Protein AF-A0A8X6FPY0-F1 (afdb_monomer_lite)

Sequence (135 aa):
MRETANDTFTEIFQAASKFSANLFDTELQAPRVTSRQKSSANPQTTSNEEYFRVTKFILCIDTLIQNLTDRFIKNEDILSSFQLLLPGYACEKKINELEKLGPYFQDEMPLSAVQAEYKLWCAKISSIDPSRPKF

Organism: Trichonephila clavata (NCBI:txid2740835)

Secondary structure (DSSP, 8-state):
--TTHHHHHHHHHHHHHHHHHHHHS----PPPP-S--SSS-----SSHHHHHIIIIIHHHHHHHHHHHIIIIITTHHHHHHHHTTSTTT--GGGGGGGGGGHHHHTTT--HHHHHHHHHHHHHHHHHH-TTS---

Foldseek 3Di:
DLVCLVVVLVVVQVVVQVVCCVPPVDGQADPDDDPDDDPFDDDDDDDSSRRCSVGPVVVVVVVVVVVCCVVPVVCVLLVVLVCCLDLLNPALVCLVSCVSVQVVCVVPDGSVVVSVVSVVVSVVSCVVDVPRDRD

pL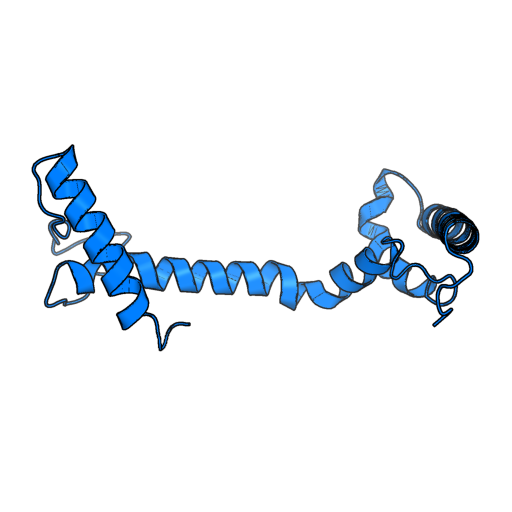DDT: mean 85.44, std 10.45, range [48.69, 94.94]

Structure (mmCIF, N/CA/C/O backbone):
data_AF-A0A8X6FPY0-F1
#
_entry.id   AF-A0A8X6FPY0-F1
#
loop_
_atom_site.group_PDB
_atom_site.id
_atom_site.type_symbol
_atom_site.label_atom_id
_atom_site.label_alt_id
_atom_site.label_comp_id
_atom_site.label_asym_id
_atom_site.label_entity_id
_atom_site.label_seq_id
_atom_site.pdbx_PDB_ins_code
_atom_site.Cartn_x
_atom_site.Cartn_y
_atom_site.Cartn_z
_atom_site.occupancy
_atom_site.B_iso_or_equiv
_atom_site.auth_seq_id
_atom_site.auth_comp_id
_atom_site.auth_asym_id
_atom_site.auth_atom_id
_atom_site.pdbx_PDB_model_num
ATOM 1 N N . MET A 1 1 ? -8.075 9.692 9.237 1.00 56.41 1 MET A N 1
ATOM 2 C CA . MET A 1 1 ? -8.358 8.311 9.705 1.00 56.41 1 MET A CA 1
ATOM 3 C C . MET A 1 1 ? -8.386 8.201 11.221 1.00 56.41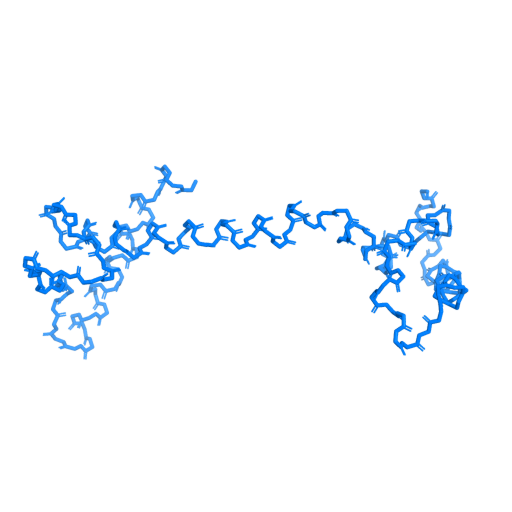 1 MET A C 1
ATOM 5 O O . MET A 1 1 ? -9.386 7.731 11.733 1.00 56.41 1 MET A O 1
ATOM 9 N N . ARG A 1 2 ? -7.353 8.645 11.955 1.00 59.62 2 ARG A N 1
ATOM 10 C CA . ARG A 1 2 ? -7.384 8.632 13.432 1.00 59.62 2 ARG A CA 1
ATOM 11 C C . ARG A 1 2 ? -8.500 9.509 14.022 1.00 59.62 2 ARG A C 1
ATOM 13 O O . ARG A 1 2 ? -9.123 9.127 14.999 1.00 59.62 2 ARG A O 1
ATOM 20 N N . GLU A 1 3 ? -8.777 10.648 13.392 1.00 62.06 3 GLU A N 1
ATOM 21 C CA . GLU A 1 3 ? -9.783 11.623 13.849 1.00 62.06 3 GLU A CA 1
ATOM 22 C C . GLU A 1 3 ? -11.235 11.159 13.639 1.00 62.06 3 GLU A C 1
ATOM 24 O O . GLU A 1 3 ? -12.109 11.514 14.418 1.00 62.06 3 GLU A O 1
ATOM 29 N N . THR A 1 4 ? -11.485 10.304 12.643 1.00 65.31 4 THR A N 1
ATOM 30 C CA . THR A 1 4 ? -12.797 9.691 12.351 1.00 65.31 4 THR A CA 1
ATOM 31 C C . THR A 1 4 ? -12.918 8.262 12.898 1.0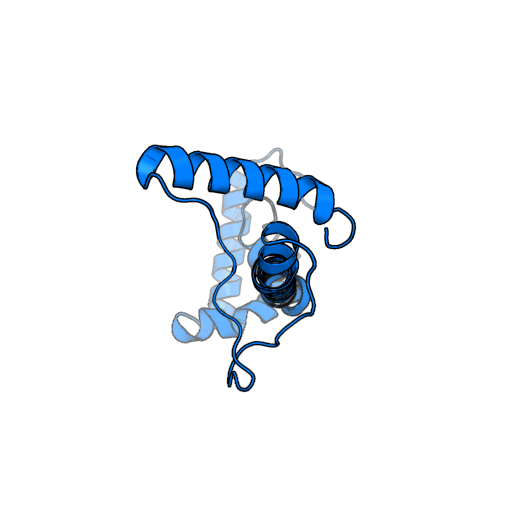0 65.31 4 THR A C 1
ATOM 33 O O . THR A 1 4 ? -13.849 7.526 12.567 1.00 65.31 4 THR A O 1
ATOM 36 N N . ALA A 1 5 ? -11.961 7.842 13.732 1.00 69.12 5 ALA A N 1
ATOM 37 C CA . ALA A 1 5 ? -11.889 6.489 14.276 1.00 69.12 5 ALA A CA 1
ATOM 38 C C . ALA A 1 5 ? -13.053 6.157 15.218 1.00 69.12 5 ALA A C 1
ATOM 40 O O . ALA A 1 5 ? -13.322 4.985 15.441 1.00 69.12 5 ALA A O 1
ATOM 41 N N . ASN A 1 6 ? -13.727 7.163 15.780 1.00 74.25 6 ASN A N 1
ATOM 42 C CA . ASN A 1 6 ? -14.818 6.947 16.728 1.00 74.25 6 ASN A CA 1
ATOM 43 C C . ASN A 1 6 ? -16.036 6.359 16.029 1.00 74.25 6 ASN A C 1
ATOM 45 O O . ASN A 1 6 ? -16.394 5.223 16.314 1.00 74.25 6 ASN A O 1
ATOM 49 N N . ASP A 1 7 ? -16.590 7.091 15.065 1.00 76.56 7 ASP A N 1
ATOM 50 C CA . ASP A 1 7 ? -17.831 6.704 14.391 1.00 76.56 7 ASP A CA 1
ATOM 51 C C . ASP A 1 7 ? -17.665 5.368 13.651 1.00 76.56 7 ASP A C 1
ATOM 53 O O . ASP A 1 7 ? -18.498 4.471 13.754 1.00 76.56 7 ASP A O 1
ATOM 57 N N . THR A 1 8 ? -16.520 5.192 12.983 1.00 82.88 8 THR A N 1
ATOM 58 C CA . THR A 1 8 ? -16.194 3.951 12.263 1.00 82.88 8 THR A CA 1
ATOM 59 C C . THR A 1 8 ? -15.985 2.758 13.193 1.00 82.88 8 THR A C 1
ATOM 61 O O . THR A 1 8 ? -16.388 1.641 12.865 1.00 82.88 8 THR A O 1
ATOM 64 N N . PHE A 1 9 ? -15.368 2.959 14.361 1.00 90.81 9 PHE A N 1
ATOM 65 C CA . PHE A 1 9 ? -15.167 1.865 15.305 1.00 90.81 9 PHE A CA 1
ATOM 66 C C . PHE A 1 9 ? -16.462 1.456 16.002 1.00 90.81 9 PHE A C 1
ATOM 68 O O . PHE A 1 9 ? -16.652 0.266 16.246 1.00 90.81 9 PHE A O 1
ATOM 75 N N . THR A 1 10 ? -17.366 2.397 16.280 1.00 91.88 10 THR A N 1
ATOM 76 C CA . THR A 1 10 ? -18.658 2.087 16.900 1.00 91.88 10 THR A CA 1
ATOM 77 C C . THR A 1 10 ? -19.459 1.092 16.060 1.00 91.88 10 THR A C 1
ATOM 79 O O . THR A 1 10 ? -19.977 0.113 16.600 1.00 91.88 10 THR A O 1
ATOM 82 N N . GLU A 1 11 ? -19.496 1.253 14.734 1.00 92.06 11 GLU A N 1
ATOM 83 C CA . GLU A 1 11 ? -20.156 0.294 13.835 1.00 92.06 11 GLU A CA 1
ATOM 84 C C . GLU A 1 11 ? -19.521 -1.105 13.905 1.00 92.06 11 GLU A C 1
ATOM 86 O O . GLU A 1 11 ? -20.223 -2.114 14.036 1.00 92.06 11 GLU A O 1
ATOM 91 N N . ILE A 1 12 ? -18.185 -1.171 13.885 1.00 93.06 12 ILE A N 1
ATOM 92 C CA . ILE A 1 12 ? -17.427 -2.426 13.998 1.00 93.06 12 ILE A CA 1
ATOM 93 C C . ILE A 1 12 ? -17.702 -3.102 15.348 1.00 93.06 12 ILE A C 1
ATOM 95 O O . ILE A 1 12 ? -17.938 -4.311 15.403 1.00 93.06 12 ILE A O 1
ATOM 99 N N . PHE A 1 13 ? -17.703 -2.334 16.438 1.00 93.75 13 PHE A N 1
ATOM 100 C CA . PHE A 1 13 ? -17.936 -2.841 17.786 1.00 93.75 13 PHE A CA 1
ATOM 101 C C . PHE A 1 13 ? -19.362 -3.369 17.959 1.00 93.75 13 PHE A C 1
ATOM 103 O O . PHE A 1 13 ? -19.557 -4.439 18.539 1.00 93.75 13 PHE A O 1
ATOM 110 N N . GLN A 1 14 ? -20.362 -2.675 17.412 1.00 93.44 14 GLN A N 1
ATOM 111 C CA . GLN A 1 14 ? -21.748 -3.143 17.420 1.00 93.44 14 GLN A CA 1
ATOM 112 C C . GLN A 1 14 ? -21.919 -4.431 16.612 1.00 93.44 14 GLN A C 1
ATOM 114 O O . GLN A 1 14 ? -22.596 -5.354 17.068 1.00 93.44 14 GLN A O 1
ATOM 119 N N . ALA A 1 15 ? -21.296 -4.525 15.434 1.00 94.00 15 ALA A N 1
ATOM 120 C CA . ALA A 1 15 ? -21.322 -5.741 14.626 1.00 94.00 15 ALA A CA 1
ATOM 121 C C . ALA A 1 15 ? -20.664 -6.921 15.364 1.00 94.00 15 ALA A C 1
ATOM 123 O O . ALA A 1 15 ? -21.248 -8.004 15.436 1.00 94.00 15 ALA A O 1
ATOM 124 N N . ALA A 1 16 ? -19.499 -6.697 15.979 1.00 93.06 16 ALA A N 1
ATOM 125 C CA . ALA A 1 16 ? -18.796 -7.703 16.773 1.00 93.06 16 ALA A CA 1
ATOM 126 C C . ALA A 1 16 ? -19.594 -8.137 18.013 1.00 93.06 16 ALA A C 1
ATOM 128 O O . ALA A 1 16 ? -19.660 -9.328 18.309 1.00 93.06 16 ALA A O 1
ATOM 129 N N . SER A 1 17 ? -20.245 -7.195 18.701 1.00 93.31 17 SER A N 1
ATOM 130 C CA . SER A 1 17 ? -21.071 -7.480 19.882 1.00 93.31 17 SER A CA 1
ATOM 131 C C . SER A 1 17 ? -22.321 -8.287 19.527 1.00 93.31 17 SER A C 1
ATOM 133 O O . SER A 1 17 ? -22.669 -9.236 20.223 1.00 93.31 17 SER A O 1
ATOM 135 N N . LYS A 1 18 ? -22.982 -7.969 18.404 1.00 94.25 18 LYS A N 1
ATOM 136 C CA . LYS A 1 18 ? -24.101 -8.777 17.889 1.00 94.25 18 LYS A CA 1
ATOM 137 C C . LYS A 1 18 ? -23.644 -10.185 17.518 1.00 94.25 18 LYS A C 1
ATOM 139 O O . LYS A 1 18 ? -24.334 -11.153 17.820 1.00 94.25 18 LYS A O 1
ATOM 144 N N . PHE A 1 19 ? -22.484 -10.307 16.876 1.00 94.50 19 PHE A N 1
ATOM 145 C CA . PHE A 1 19 ? -21.912 -11.603 16.524 1.00 94.50 19 PHE A CA 1
ATOM 146 C C . PHE A 1 19 ? -21.591 -12.443 17.768 1.00 94.50 19 PHE A C 1
ATOM 148 O O . PHE A 1 19 ? -21.929 -13.625 17.798 1.00 94.50 19 PHE A O 1
ATOM 155 N N . SER A 1 20 ? -20.998 -11.840 18.807 1.00 91.69 20 SER A N 1
ATOM 156 C CA . SER A 1 20 ? -20.665 -12.556 20.042 1.00 91.69 20 SER A CA 1
ATOM 157 C C . SER A 1 20 ? -21.908 -13.034 20.789 1.00 91.69 20 SER A C 1
ATOM 159 O O . SER A 1 20 ? -21.957 -14.190 21.205 1.00 91.69 20 SER A O 1
ATOM 161 N N . ALA A 1 21 ? -22.931 -12.180 20.887 1.00 92.81 21 ALA A N 1
ATOM 162 C CA . ALA A 1 21 ? -24.198 -12.531 21.513 1.00 92.81 21 ALA A CA 1
ATOM 163 C C . ALA A 1 21 ? -24.906 -13.663 20.752 1.00 92.81 21 ALA A C 1
ATOM 165 O O . ALA A 1 21 ? -25.339 -14.636 21.355 1.00 92.81 21 ALA A O 1
ATOM 166 N N . ASN A 1 22 ? -24.964 -13.586 19.420 1.00 93.69 22 ASN A N 1
ATOM 167 C CA . ASN A 1 22 ? -25.701 -14.565 18.620 1.00 93.69 22 ASN A CA 1
ATOM 168 C C . ASN A 1 22 ? -25.011 -15.933 18.531 1.00 93.69 22 ASN A C 1
ATOM 170 O O . ASN A 1 22 ? -25.696 -16.951 18.485 1.00 93.69 22 ASN A O 1
ATOM 174 N N . LEU A 1 23 ? -23.677 -15.970 18.436 1.00 93.75 23 LEU A N 1
ATOM 175 C CA . LEU A 1 23 ? -22.941 -17.217 18.202 1.00 93.75 23 LEU A CA 1
ATOM 176 C C . LEU A 1 23 ? -22.467 -17.887 19.496 1.00 93.75 23 LEU A C 1
ATOM 178 O O . LEU A 1 23 ? -22.375 -19.112 19.547 1.00 93.75 23 LEU A O 1
ATOM 182 N N . PHE A 1 24 ? -22.147 -17.095 20.520 1.00 92.12 24 PHE A N 1
ATOM 183 C CA . PHE A 1 24 ? -21.522 -17.579 21.752 1.00 92.12 24 PHE A CA 1
ATOM 184 C C . PHE A 1 24 ? -22.339 -17.280 23.014 1.00 92.12 24 PHE A C 1
ATOM 186 O O . PHE A 1 24 ? -21.853 -17.571 24.104 1.00 92.12 24 PHE A O 1
ATOM 193 N N . ASP A 1 25 ? -23.532 -16.681 22.891 1.00 92.19 25 ASP A N 1
ATOM 194 C CA . ASP A 1 25 ? -24.384 -16.270 24.022 1.00 92.19 25 ASP A CA 1
ATOM 195 C C . ASP A 1 25 ? -23.603 -15.465 25.080 1.00 92.19 25 ASP A C 1
ATOM 197 O O . ASP A 1 25 ? -23.738 -15.645 26.287 1.00 92.19 25 ASP A O 1
ATOM 201 N N . THR A 1 26 ? -22.670 -14.628 24.609 1.00 89.62 26 THR A N 1
ATOM 202 C CA . THR A 1 26 ? -21.717 -13.908 25.460 1.00 89.62 26 THR A CA 1
ATOM 203 C C . THR A 1 26 ? -21.528 -12.473 24.978 1.00 89.62 26 THR A C 1
ATOM 205 O O . THR A 1 26 ? -21.426 -12.193 23.779 1.00 89.62 26 THR A O 1
ATOM 208 N N . GLU A 1 27 ? -21.419 -11.547 25.926 1.00 88.75 27 GLU A N 1
ATOM 209 C CA . GLU A 1 27 ? -21.110 -10.146 25.649 1.00 88.75 27 GLU A CA 1
ATOM 210 C C . GLU A 1 27 ? -19.616 -9.912 25.404 1.00 88.75 27 GLU A C 1
ATOM 212 O O . GLU A 1 27 ? -18.747 -10.539 26.015 1.00 88.75 27 GLU A O 1
ATOM 217 N N . LEU A 1 28 ? -19.301 -8.941 24.545 1.00 88.81 28 LEU A N 1
ATOM 218 C CA . LEU A 1 28 ? -17.924 -8.521 24.322 1.00 88.81 28 LEU A CA 1
ATOM 219 C C . LEU A 1 28 ? -17.415 -7.732 25.540 1.00 88.81 28 LEU A C 1
ATOM 221 O O . LEU A 1 28 ? -17.758 -6.565 25.744 1.00 88.81 28 LEU A O 1
ATOM 225 N N . GLN A 1 29 ? -16.585 -8.378 26.353 1.00 87.88 29 GLN A N 1
ATOM 226 C CA . GLN A 1 29 ? -16.050 -7.807 27.587 1.00 87.88 29 GLN A CA 1
ATOM 227 C C . GLN A 1 29 ? -14.557 -7.509 27.450 1.00 87.88 29 GLN A C 1
ATOM 229 O O . GLN A 1 29 ? -13.803 -8.295 26.868 1.00 87.88 29 GLN A O 1
ATOM 234 N N . ALA A 1 30 ? -14.116 -6.368 27.988 1.00 85.25 30 ALA A N 1
ATOM 235 C CA . ALA A 1 30 ? -12.694 -6.071 28.067 1.00 85.25 30 ALA A CA 1
ATOM 236 C C . ALA A 1 30 ? -11.987 -7.140 28.929 1.00 85.25 30 ALA A C 1
ATOM 238 O O . ALA A 1 30 ? -12.543 -7.598 29.933 1.00 85.25 30 ALA A O 1
ATOM 239 N N . PRO A 1 31 ? -10.758 -7.558 28.573 1.00 82.38 31 PRO A N 1
ATOM 240 C CA . PRO A 1 31 ? -9.991 -8.491 29.382 1.00 82.38 31 PRO A CA 1
ATOM 241 C C . PRO A 1 31 ? -9.783 -7.958 30.798 1.00 82.38 31 PRO A C 1
ATOM 243 O O . PRO A 1 31 ? -9.631 -6.754 31.012 1.00 82.38 31 PRO A O 1
ATOM 246 N N . ARG A 1 32 ? -9.681 -8.868 31.772 1.00 75.69 32 ARG A N 1
ATOM 247 C CA . ARG A 1 32 ? -9.351 -8.492 33.147 1.00 75.69 32 ARG A CA 1
ATOM 248 C C . ARG A 1 32 ? -7.993 -7.789 33.185 1.00 75.69 32 ARG A C 1
ATOM 250 O O . ARG A 1 32 ? -6.955 -8.384 32.896 1.00 75.69 32 ARG A O 1
ATOM 257 N N . VAL A 1 33 ? -8.016 -6.530 33.597 1.00 71.50 33 VAL A N 1
ATOM 258 C CA . VAL A 1 33 ? -6.828 -5.698 33.736 1.00 71.50 33 VAL A CA 1
ATOM 259 C C . VAL A 1 33 ? -6.162 -5.979 35.088 1.00 71.50 33 VAL A C 1
ATOM 261 O O . VAL A 1 33 ? -6.780 -5.819 36.138 1.00 71.50 33 VAL A O 1
ATOM 264 N N . THR A 1 34 ? -4.905 -6.429 35.085 1.00 68.38 34 THR A N 1
ATOM 265 C CA . THR A 1 34 ? -4.100 -6.641 36.305 1.00 68.38 34 THR A CA 1
ATOM 266 C C . THR A 1 34 ? -3.063 -5.529 36.464 1.00 68.38 34 THR A C 1
ATOM 268 O O . THR A 1 34 ? -2.666 -4.897 35.487 1.00 68.38 34 THR A O 1
ATOM 271 N N . SER A 1 35 ? -2.587 -5.284 37.691 1.00 68.12 35 SER A N 1
ATOM 272 C CA . SER A 1 35 ? -1.643 -4.190 37.996 1.00 68.12 35 SER A CA 1
ATOM 273 C C . SER A 1 35 ? -0.291 -4.293 37.276 1.00 68.12 35 SER A C 1
ATOM 275 O O . SER A 1 35 ? 0.401 -3.290 37.120 1.00 68.12 35 SER A O 1
ATOM 277 N N . ARG A 1 36 ? 0.091 -5.490 36.814 1.00 65.12 36 ARG A N 1
ATOM 278 C CA . ARG A 1 36 ? 1.284 -5.722 35.994 1.00 65.12 36 ARG A CA 1
ATOM 279 C C . ARG A 1 36 ? 0.910 -6.460 34.717 1.00 65.12 36 ARG A C 1
ATOM 281 O O . ARG A 1 36 ? 0.581 -7.643 34.759 1.00 65.12 36 ARG A O 1
ATOM 288 N N . GLN A 1 37 ? 1.080 -5.787 33.585 1.00 64.69 37 GLN A N 1
ATOM 289 C CA . GLN A 1 37 ? 1.125 -6.408 32.266 1.00 64.69 37 GLN A CA 1
ATOM 290 C C . GLN A 1 37 ? 2.458 -6.062 31.597 1.00 64.69 37 GLN A C 1
ATOM 292 O O . GLN A 1 37 ? 2.938 -4.938 31.709 1.00 64.69 37 GLN A O 1
ATOM 297 N N . LYS A 1 38 ? 3.096 -7.047 30.950 1.00 65.12 38 LYS A N 1
ATOM 298 C CA . LYS A 1 38 ? 4.415 -6.868 30.313 1.00 65.12 38 LYS A CA 1
ATOM 299 C C . LYS A 1 38 ? 4.344 -6.267 28.907 1.00 65.12 38 LYS A C 1
ATOM 301 O O . LYS A 1 38 ? 5.319 -5.660 28.490 1.00 65.12 38 LYS A O 1
ATOM 306 N N . SER A 1 39 ? 3.246 -6.464 28.172 1.00 68.25 39 SER A N 1
ATOM 307 C CA . SER A 1 39 ? 3.184 -6.135 26.737 1.00 68.25 39 SER A CA 1
ATOM 308 C C . SER A 1 39 ? 2.077 -5.158 26.340 1.00 68.25 39 SER A C 1
ATOM 310 O O . SER A 1 39 ? 2.008 -4.793 25.172 1.00 68.25 39 SER A O 1
ATOM 312 N N . SER A 1 40 ? 1.196 -4.757 27.260 1.00 66.12 40 SER A N 1
ATOM 313 C CA . SER A 1 40 ? 0.097 -3.830 26.975 1.00 66.12 40 SER A CA 1
ATOM 314 C C . SER A 1 40 ? 0.020 -2.763 28.052 1.00 66.12 40 SER A C 1
ATOM 316 O O . SER A 1 40 ? 0.152 -3.062 29.240 1.00 66.12 40 SER A O 1
ATOM 318 N N . ALA A 1 41 ? -0.214 -1.523 27.628 1.00 68.75 41 ALA A N 1
ATOM 319 C CA . ALA A 1 41 ? -0.640 -0.467 28.529 1.00 68.75 41 ALA A CA 1
ATOM 320 C C . ALA A 1 41 ? -2.044 -0.790 29.068 1.00 68.75 41 ALA A C 1
ATOM 322 O O . ALA A 1 41 ? -2.848 -1.415 28.372 1.00 68.75 41 ALA A O 1
ATOM 323 N N . ASN A 1 42 ? -2.329 -0.331 30.287 1.00 73.88 42 ASN A N 1
ATOM 324 C CA . ASN A 1 42 ? -3.657 -0.361 30.899 1.00 73.88 42 ASN A CA 1
ATOM 325 C C . ASN A 1 42 ? -4.273 1.038 30.807 1.00 73.88 42 ASN A C 1
ATOM 327 O O . ASN A 1 42 ? -4.175 1.801 31.774 1.00 73.88 42 ASN A O 1
ATOM 331 N N . PRO A 1 43 ? -4.842 1.425 29.651 1.00 77.00 43 PRO A N 1
ATOM 332 C CA . PRO A 1 43 ? -5.532 2.697 29.559 1.00 77.00 43 PRO A CA 1
ATOM 333 C C . PRO A 1 43 ? -6.736 2.679 30.504 1.00 77.00 43 PRO A C 1
ATOM 335 O O . PRO A 1 43 ? -7.487 1.703 30.560 1.00 77.00 43 PRO A O 1
ATOM 338 N N . GLN A 1 44 ? -6.911 3.766 31.252 1.00 79.69 44 GLN A N 1
ATOM 339 C CA . GLN A 1 44 ? -8.155 4.004 31.975 1.00 79.69 44 GLN A CA 1
ATOM 340 C C . GLN A 1 44 ? -9.233 4.262 30.923 1.00 79.69 44 GLN A C 1
ATOM 342 O O . GLN A 1 44 ? -9.106 5.194 30.131 1.00 79.69 44 GLN A O 1
ATOM 347 N N . THR A 1 45 ? -10.232 3.388 30.860 1.00 83.81 45 THR A N 1
ATOM 348 C CA . THR A 1 45 ? -11.304 3.430 29.858 1.00 83.81 45 THR A CA 1
ATOM 349 C C . THR A 1 45 ? -12.640 3.232 30.547 1.00 83.81 45 THR A C 1
ATOM 351 O O . THR A 1 45 ? -12.723 2.555 31.572 1.00 83.81 45 THR A O 1
ATOM 354 N N . THR A 1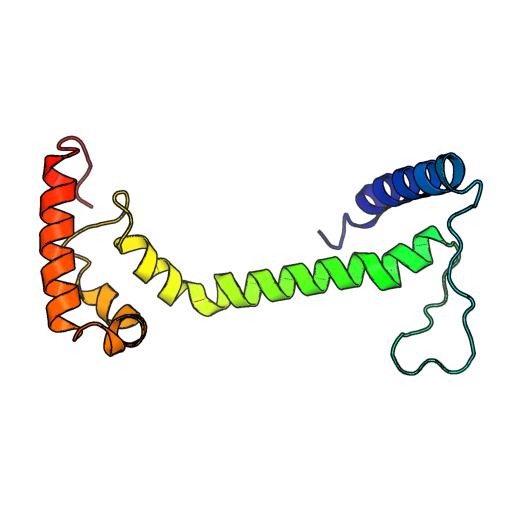 46 ? -13.672 3.867 30.004 1.00 83.69 46 THR A N 1
ATOM 355 C CA . THR A 1 46 ? -14.988 3.970 30.648 1.00 83.69 46 THR A CA 1
ATOM 356 C C . THR A 1 46 ? -15.957 2.905 30.133 1.00 83.69 46 THR A C 1
ATOM 358 O O . THR A 1 46 ? -16.966 2.619 30.771 1.00 83.69 46 THR A O 1
ATOM 361 N N . SER A 1 47 ? -15.653 2.295 28.984 1.00 88.94 47 SER A N 1
ATOM 362 C CA . SER A 1 47 ? -16.450 1.234 28.369 1.00 88.94 47 SER A CA 1
ATOM 363 C C . SER A 1 47 ? -15.574 0.179 27.687 1.00 88.94 47 SER A C 1
ATOM 365 O O . SER A 1 47 ? -14.427 0.439 27.315 1.00 88.94 47 SER A O 1
ATOM 367 N N . ASN A 1 48 ? -16.136 -1.016 27.472 1.00 89.44 48 ASN A N 1
ATOM 368 C CA . ASN A 1 48 ? -15.477 -2.078 26.703 1.00 89.44 48 ASN A CA 1
ATOM 369 C C . ASN A 1 48 ? -15.159 -1.620 25.273 1.00 89.44 48 ASN A C 1
ATOM 371 O O . ASN A 1 48 ? -14.080 -1.906 24.757 1.00 89.44 48 ASN A O 1
ATOM 375 N N . GLU A 1 49 ? -16.070 -0.869 24.654 1.00 91.38 49 GLU A N 1
ATOM 376 C CA . GLU A 1 49 ? -15.860 -0.269 23.336 1.00 91.38 49 GLU A CA 1
ATOM 377 C C . GLU A 1 49 ? -14.621 0.630 23.336 1.00 91.38 49 GLU A C 1
ATOM 379 O O . GLU A 1 49 ? -13.716 0.456 22.521 1.00 91.38 49 GLU A O 1
ATOM 384 N N . GLU A 1 50 ? -14.523 1.540 24.306 1.00 89.19 50 GLU A N 1
ATOM 385 C CA . GLU A 1 50 ? -13.379 2.435 24.427 1.00 89.19 50 GLU A CA 1
ATOM 386 C C . GLU A 1 50 ? -12.069 1.664 24.644 1.00 89.19 50 GLU A C 1
ATOM 388 O O . GLU A 1 50 ? -11.053 1.989 24.019 1.00 89.19 50 GLU A O 1
ATOM 393 N N . TYR A 1 51 ? -12.100 0.602 25.455 1.00 90.31 51 TYR A N 1
ATOM 394 C CA . TYR A 1 51 ? -10.955 -0.280 25.665 1.00 90.31 51 TYR A CA 1
ATOM 395 C C . TYR A 1 51 ? -10.449 -0.893 24.355 1.00 90.31 51 TYR A C 1
ATOM 397 O O . TYR A 1 51 ? -9.265 -0.764 24.025 1.00 90.31 51 TYR A O 1
ATOM 405 N N . PHE A 1 52 ? -11.320 -1.550 23.583 1.00 90.00 52 PHE A N 1
ATOM 406 C CA . PHE A 1 52 ? -10.918 -2.198 22.331 1.00 90.00 52 PHE A CA 1
ATOM 407 C C . PHE A 1 52 ? -10.510 -1.184 21.263 1.00 90.00 52 PHE A C 1
ATOM 409 O O . PHE A 1 52 ? -9.557 -1.431 20.515 1.00 90.00 52 PHE A O 1
ATOM 416 N N . ARG A 1 53 ? -11.157 -0.015 21.235 1.00 89.94 53 ARG A N 1
ATOM 417 C CA . ARG A 1 53 ? -10.787 1.078 20.337 1.00 89.94 53 ARG A CA 1
ATOM 418 C C . ARG A 1 53 ? -9.334 1.489 20.559 1.00 89.94 53 ARG A C 1
ATOM 420 O O . ARG A 1 53 ? -8.542 1.504 19.621 1.00 89.94 53 ARG A O 1
ATOM 427 N N . VAL A 1 54 ? -8.968 1.789 21.805 1.00 87.38 54 VAL A N 1
ATOM 428 C CA . VAL A 1 54 ? -7.635 2.315 22.136 1.00 87.38 54 VAL A CA 1
ATOM 429 C C . VAL A 1 54 ? -6.561 1.234 22.045 1.00 87.38 54 VAL A C 1
ATOM 431 O O . VAL A 1 54 ? -5.488 1.478 21.498 1.00 87.38 54 VAL A O 1
ATOM 434 N N . THR A 1 55 ? -6.834 0.031 22.552 1.00 87.06 55 THR A N 1
ATOM 435 C CA . THR A 1 55 ? -5.809 -1.021 22.674 1.00 87.06 55 THR A CA 1
ATOM 436 C C . THR A 1 55 ? -5.610 -1.853 21.410 1.00 87.06 55 THR A C 1
ATOM 438 O O . THR A 1 55 ? -4.532 -2.419 21.223 1.00 87.06 55 THR A O 1
ATOM 441 N N . LYS A 1 56 ? -6.630 -1.963 20.548 1.00 87.94 56 LYS A N 1
ATOM 442 C CA . LYS A 1 56 ? -6.583 -2.802 19.340 1.00 87.94 56 LYS A CA 1
ATOM 443 C C . LYS A 1 56 ? -6.756 -1.989 18.073 1.00 87.94 56 LYS A C 1
ATOM 445 O O . LYS A 1 56 ? -5.883 -2.042 17.211 1.00 87.94 56 LYS A O 1
ATOM 450 N N . PHE A 1 57 ? -7.855 -1.250 17.953 1.00 90.25 57 PHE A N 1
ATOM 451 C CA . PHE A 1 57 ? -8.203 -0.605 16.689 1.00 90.25 57 PHE A CA 1
ATOM 452 C C . PHE A 1 57 ? -7.212 0.492 16.307 1.00 90.25 57 PHE A C 1
ATOM 454 O O . PHE A 1 57 ? -6.618 0.419 15.236 1.00 90.25 57 PHE A O 1
ATOM 461 N N . ILE A 1 58 ? -6.959 1.453 17.200 1.00 88.25 58 ILE A N 1
ATOM 462 C CA . ILE A 1 58 ? -6.010 2.543 16.940 1.00 88.25 58 ILE A CA 1
ATOM 463 C C . ILE A 1 58 ? -4.616 1.982 16.643 1.00 88.25 58 ILE A C 1
ATOM 465 O O . ILE A 1 58 ? -4.015 2.358 15.642 1.00 88.25 58 ILE A O 1
ATOM 469 N N . LEU A 1 59 ? -4.143 1.022 17.444 1.00 87.88 59 LEU A N 1
ATOM 470 C CA . LEU A 1 59 ? -2.842 0.386 17.229 1.00 87.88 59 LEU A CA 1
ATOM 471 C C . LEU A 1 59 ? -2.751 -0.309 15.860 1.00 87.88 59 LEU A C 1
ATOM 473 O O . LEU A 1 59 ? -1.725 -0.222 15.184 1.00 87.88 59 LEU A O 1
ATOM 477 N N . CYS A 1 60 ? -3.821 -0.983 15.437 1.00 90.06 60 CYS A N 1
ATOM 478 C CA . CYS A 1 60 ? -3.912 -1.607 14.121 1.00 90.06 60 CYS A CA 1
ATOM 479 C C . CYS A 1 60 ? -3.845 -0.562 13.002 1.00 90.06 60 CYS A C 1
ATOM 481 O O . CYS A 1 60 ? -3.076 -0.733 12.058 1.00 90.06 60 CYS A O 1
ATOM 483 N N . ILE A 1 61 ? -4.605 0.532 13.114 1.00 90.75 61 ILE A N 1
ATOM 484 C CA . ILE A 1 61 ? -4.596 1.617 12.125 1.00 90.75 61 ILE A CA 1
ATOM 485 C C . ILE A 1 61 ? -3.222 2.287 12.053 1.00 90.75 61 ILE A C 1
ATOM 487 O O . ILE A 1 61 ? -2.715 2.495 10.955 1.00 90.75 61 ILE A O 1
ATOM 491 N N . ASP A 1 62 ? -2.584 2.558 13.190 1.00 90.75 62 ASP A N 1
ATOM 492 C CA . ASP A 1 62 ? -1.237 3.135 13.224 1.00 90.75 62 ASP A CA 1
ATOM 493 C C . ASP A 1 62 ? -0.221 2.206 12.557 1.00 90.75 62 ASP A C 1
ATOM 495 O O . ASP A 1 62 ? 0.579 2.638 11.730 1.00 90.75 62 ASP A O 1
ATOM 499 N N . THR A 1 63 ? -0.295 0.909 12.862 1.00 92.31 63 THR A N 1
ATOM 500 C CA . THR A 1 63 ? 0.576 -0.105 12.255 1.00 92.31 63 THR A CA 1
ATOM 501 C C . THR A 1 63 ? 0.335 -0.208 10.751 1.00 92.31 63 THR A C 1
ATOM 503 O O . THR A 1 63 ? 1.282 -0.357 9.980 1.00 92.31 63 THR A O 1
ATOM 506 N N . LEU A 1 64 ? -0.918 -0.116 10.304 1.00 92.38 64 LEU A N 1
ATOM 507 C CA . LEU A 1 64 ? -1.261 -0.117 8.887 1.00 92.38 64 LEU A CA 1
ATOM 508 C C . LEU A 1 64 ? -0.697 1.121 8.185 1.00 92.38 64 LEU A C 1
ATOM 510 O O . LEU A 1 64 ? -0.034 0.981 7.161 1.00 92.38 64 LEU A O 1
ATOM 514 N N . ILE A 1 65 ? -0.901 2.313 8.752 1.00 92.06 65 ILE A N 1
ATOM 515 C CA . ILE A 1 65 ? -0.353 3.569 8.225 1.00 92.06 65 ILE A CA 1
ATOM 516 C C . ILE A 1 65 ? 1.168 3.474 8.125 1.00 92.06 65 ILE A C 1
ATOM 518 O O . ILE A 1 65 ? 1.730 3.806 7.082 1.00 92.06 65 ILE A O 1
ATOM 522 N N . GLN A 1 66 ? 1.830 2.979 9.172 1.00 94.00 66 GLN A N 1
ATOM 523 C CA . GLN A 1 66 ? 3.278 2.812 9.188 1.00 94.00 66 GLN A CA 1
ATOM 524 C C . GLN A 1 66 ? 3.744 1.852 8.089 1.00 94.00 66 GLN A C 1
ATOM 526 O O . GLN A 1 66 ? 4.625 2.202 7.312 1.00 94.00 66 GLN A O 1
ATOM 531 N N . ASN A 1 67 ? 3.109 0.684 7.955 1.00 93.56 67 ASN A N 1
ATOM 532 C CA . ASN A 1 67 ? 3.447 -0.283 6.909 1.00 93.56 67 ASN A CA 1
ATOM 533 C C . ASN A 1 67 ? 3.241 0.278 5.500 1.00 93.56 67 ASN A C 1
ATOM 535 O O . ASN A 1 67 ? 4.071 0.049 4.624 1.00 93.56 67 ASN A O 1
ATOM 539 N N . LEU A 1 68 ? 2.141 0.994 5.265 1.00 93.44 68 LEU A N 1
ATOM 540 C CA . LEU A 1 68 ? 1.876 1.614 3.968 1.00 93.44 68 LEU A CA 1
ATOM 541 C C . LEU A 1 68 ? 2.896 2.716 3.673 1.00 93.44 68 LEU A C 1
ATOM 543 O O . LEU A 1 68 ? 3.431 2.780 2.571 1.00 93.44 68 LEU A O 1
ATOM 547 N N . THR A 1 69 ? 3.230 3.531 4.669 1.00 93.75 69 THR A N 1
ATOM 548 C CA . THR A 1 69 ? 4.248 4.580 4.544 1.00 93.75 69 THR A CA 1
ATOM 549 C C . THR A 1 69 ? 5.613 3.973 4.229 1.00 93.75 69 THR A C 1
ATOM 551 O O . THR A 1 69 ? 6.281 4.398 3.290 1.00 93.75 69 THR A O 1
ATOM 554 N N . ASP A 1 70 ? 6.009 2.936 4.964 1.00 91.44 70 ASP A N 1
ATOM 555 C CA . ASP A 1 70 ? 7.301 2.276 4.791 1.00 91.44 70 ASP A CA 1
ATOM 556 C C . ASP A 1 70 ? 7.421 1.546 3.461 1.00 91.44 70 ASP A C 1
ATOM 558 O O . ASP A 1 70 ? 8.501 1.516 2.882 1.00 91.44 70 ASP A O 1
ATOM 562 N N . ARG A 1 71 ? 6.329 0.965 2.959 1.00 89.12 71 ARG A N 1
ATOM 563 C CA . ARG A 1 71 ? 6.337 0.237 1.686 1.00 89.12 71 ARG A CA 1
ATOM 564 C C . ARG A 1 71 ? 6.240 1.165 0.487 1.00 89.12 71 ARG A C 1
ATOM 566 O O . ARG A 1 71 ? 6.980 0.957 -0.467 1.00 89.12 71 ARG A O 1
ATOM 573 N N . PHE A 1 72 ? 5.352 2.155 0.530 1.00 88.69 72 PHE A N 1
ATOM 574 C CA . PHE A 1 72 ? 5.019 2.969 -0.638 1.00 88.69 72 PHE A CA 1
ATOM 575 C C . PHE A 1 72 ? 5.727 4.317 -0.653 1.00 88.69 72 PHE A C 1
ATOM 577 O O . PHE A 1 72 ? 6.318 4.665 -1.664 1.00 88.69 72 PHE A O 1
ATOM 584 N N . ILE A 1 73 ? 5.695 5.062 0.454 1.00 89.69 73 ILE A N 1
ATOM 585 C CA . ILE A 1 73 ? 6.231 6.431 0.491 1.00 89.69 73 ILE A CA 1
ATOM 586 C C . ILE A 1 73 ? 7.758 6.396 0.569 1.00 89.69 73 ILE A C 1
ATOM 588 O O . ILE A 1 73 ? 8.439 7.091 -0.174 1.00 89.69 73 ILE A O 1
ATOM 592 N N . LYS A 1 74 ? 8.323 5.548 1.436 1.00 89.69 74 LYS A N 1
ATOM 593 C CA . LYS A 1 74 ? 9.785 5.457 1.581 1.00 89.69 74 LYS 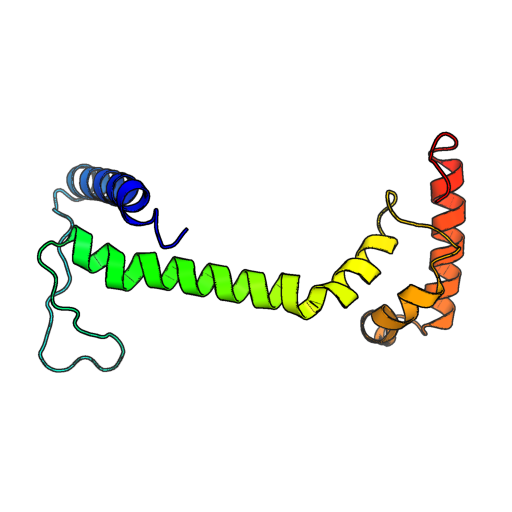A CA 1
ATOM 594 C C . LYS A 1 74 ? 10.495 4.835 0.375 1.00 89.69 74 LYS A C 1
ATOM 596 O O . LYS A 1 74 ? 11.679 5.093 0.212 1.00 89.69 74 LYS A O 1
ATOM 601 N N . ASN A 1 75 ? 9.793 4.041 -0.438 1.00 87.62 75 ASN A N 1
ATOM 602 C CA . ASN A 1 75 ? 10.344 3.399 -1.643 1.00 87.62 75 ASN A CA 1
ATOM 603 C C . ASN A 1 75 ? 9.699 3.940 -2.930 1.00 87.62 75 ASN A C 1
ATOM 605 O O . ASN A 1 75 ? 9.637 3.230 -3.936 1.00 87.62 75 ASN A O 1
ATOM 609 N N . GLU A 1 76 ? 9.149 5.157 -2.896 1.00 88.75 76 GLU A N 1
ATOM 610 C CA . GLU A 1 76 ? 8.413 5.747 -4.020 1.00 88.75 76 GLU A CA 1
ATOM 611 C C . GLU A 1 76 ? 9.265 5.802 -5.294 1.00 88.75 76 GLU A C 1
ATOM 613 O O . GLU A 1 76 ? 8.787 5.519 -6.391 1.00 88.75 76 GLU A O 1
ATOM 618 N N . ASP A 1 77 ? 10.548 6.111 -5.153 1.00 84.94 77 ASP A N 1
ATOM 619 C CA . ASP A 1 77 ? 11.516 6.213 -6.237 1.00 84.94 77 ASP A CA 1
ATOM 620 C C . ASP A 1 77 ? 11.784 4.864 -6.925 1.00 84.94 77 ASP A C 1
ATOM 622 O O . ASP A 1 77 ? 11.842 4.791 -8.158 1.00 84.94 77 ASP A O 1
ATOM 626 N N . ILE A 1 78 ? 11.904 3.791 -6.146 1.00 88.69 78 ILE A N 1
ATOM 627 C CA . ILE A 1 78 ? 12.084 2.424 -6.646 1.00 88.69 78 ILE A CA 1
ATOM 628 C C . ILE A 1 78 ? 10.790 1.936 -7.302 1.00 88.69 78 ILE A C 1
ATOM 630 O O . ILE A 1 78 ? 10.817 1.425 -8.422 1.00 88.69 78 ILE A O 1
ATOM 634 N N . LEU A 1 79 ? 9.640 2.145 -6.655 1.00 89.44 79 LEU A N 1
ATOM 635 C CA . LEU A 1 79 ? 8.336 1.751 -7.195 1.00 89.44 79 LEU A CA 1
ATOM 636 C C . LEU A 1 79 ? 8.002 2.485 -8.498 1.00 89.44 79 LEU A C 1
ATOM 638 O O . LEU A 1 79 ? 7.519 1.860 -9.442 1.00 89.44 79 LEU A O 1
ATOM 642 N N . SER A 1 80 ? 8.326 3.776 -8.587 1.00 86.69 80 SER A N 1
ATOM 643 C CA . SER A 1 80 ? 8.197 4.561 -9.821 1.00 86.69 80 SER A CA 1
ATOM 644 C C . SER A 1 80 ? 9.068 3.994 -10.943 1.00 86.69 80 SER A C 1
ATOM 646 O O . SER A 1 80 ? 8.664 3.979 -12.102 1.00 86.69 80 SER A O 1
ATOM 648 N N . SER A 1 81 ? 10.239 3.454 -10.603 1.00 89.19 81 SER A N 1
ATOM 649 C CA . SER A 1 81 ? 11.116 2.799 -11.577 1.00 89.19 81 SER A CA 1
ATOM 650 C C . SER A 1 81 ? 10.514 1.473 -12.060 1.00 89.19 81 SER A C 1
ATOM 652 O O . SER A 1 81 ? 10.486 1.212 -13.260 1.00 89.19 81 SER A O 1
ATOM 654 N N . PHE A 1 82 ? 9.938 0.663 -11.161 1.00 91.19 82 PHE A N 1
ATOM 655 C CA . PHE A 1 82 ? 9.217 -0.566 -11.531 1.00 91.19 82 PHE A CA 1
ATOM 656 C C . PHE A 1 82 ? 7.978 -0.291 -12.386 1.00 91.19 82 PHE A C 1
ATOM 658 O O . PHE A 1 82 ? 7.627 -1.098 -13.249 1.00 91.19 82 PHE A O 1
ATOM 665 N N . GLN A 1 83 ? 7.326 0.855 -12.187 1.00 91.44 83 GLN A N 1
ATOM 666 C CA . GLN A 1 83 ? 6.166 1.263 -12.971 1.00 91.44 83 GLN A CA 1
ATOM 667 C C . GLN A 1 83 ? 6.481 1.324 -14.471 1.00 91.44 83 GLN A C 1
ATOM 669 O O . GLN A 1 83 ? 5.611 0.993 -15.274 1.00 91.44 83 GLN A O 1
ATOM 674 N N . LEU A 1 84 ? 7.720 1.651 -14.859 1.00 90.12 84 LEU A N 1
ATOM 675 C CA . LEU A 1 84 ? 8.172 1.681 -16.256 1.00 90.12 84 LEU A CA 1
ATOM 676 C C . LEU A 1 84 ? 8.012 0.334 -16.969 1.00 90.12 84 LEU A C 1
ATOM 678 O O . LEU A 1 84 ? 7.815 0.306 -18.181 1.00 90.12 84 LEU A O 1
ATOM 682 N N . LEU A 1 85 ? 8.045 -0.782 -16.237 1.00 90.25 85 LEU A N 1
ATOM 683 C CA . LEU A 1 85 ? 7.842 -2.114 -16.809 1.00 90.25 85 LEU A CA 1
ATOM 684 C C . LEU A 1 85 ? 6.392 -2.335 -17.260 1.00 90.25 85 LEU A C 1
ATOM 686 O O . LEU A 1 85 ? 6.126 -3.180 -18.114 1.00 90.25 85 LEU A O 1
ATOM 690 N N . LEU A 1 86 ? 5.441 -1.566 -16.726 1.00 90.88 86 LEU A N 1
ATOM 691 C CA . LEU A 1 86 ? 4.042 -1.682 -17.103 1.00 90.88 86 LEU A CA 1
ATOM 692 C C . LEU A 1 86 ? 3.813 -1.108 -18.509 1.00 90.88 86 LEU A C 1
ATOM 694 O O . LEU A 1 86 ? 4.328 -0.028 -18.824 1.00 90.88 86 LEU A O 1
ATOM 698 N N . PRO A 1 87 ? 2.959 -1.744 -19.336 1.00 87.62 87 PRO A N 1
ATOM 699 C CA . PRO A 1 87 ? 2.664 -1.268 -20.684 1.00 87.62 87 PRO A CA 1
ATOM 700 C C . PRO A 1 87 ? 2.255 0.203 -20.727 1.00 87.62 87 PRO A C 1
ATOM 702 O O . PRO A 1 87 ? 2.642 0.895 -21.650 1.00 87.62 87 PRO A O 1
ATOM 705 N N . GLY A 1 88 ? 1.526 0.695 -19.719 1.00 84.94 88 GLY A N 1
ATOM 706 C CA . GLY A 1 88 ? 1.045 2.078 -19.624 1.00 84.94 88 GLY A CA 1
ATOM 707 C C . GLY A 1 88 ? 2.115 3.136 -19.332 1.00 84.94 88 GLY A C 1
ATOM 708 O O . GLY A 1 88 ? 1.848 4.319 -19.547 1.00 84.94 88 GLY A O 1
ATOM 709 N N . TYR A 1 89 ? 3.338 2.745 -18.965 1.00 86.69 89 TYR A N 1
ATOM 710 C CA . TYR A 1 89 ? 4.430 3.666 -18.613 1.00 86.69 89 TYR A CA 1
ATOM 711 C C . TYR A 1 89 ? 5.744 3.379 -19.345 1.00 86.69 89 TYR A C 1
ATOM 713 O O . TYR A 1 89 ? 6.621 4.243 -19.360 1.00 86.69 89 TYR A O 1
ATOM 721 N N . ALA A 1 90 ? 5.845 2.227 -20.014 1.00 89.06 90 ALA A N 1
ATOM 722 C CA . ALA A 1 90 ? 6.987 1.866 -20.842 1.00 89.06 90 ALA A CA 1
ATOM 723 C C . ALA A 1 90 ? 7.258 2.942 -21.905 1.00 89.06 90 ALA A C 1
ATOM 725 O O . ALA A 1 90 ? 6.385 3.254 -22.727 1.00 89.06 90 ALA A O 1
ATOM 726 N N . CYS A 1 91 ? 8.463 3.508 -21.850 1.00 86.88 91 CYS A N 1
ATOM 727 C CA . CYS A 1 91 ? 8.996 4.509 -22.765 1.00 86.88 91 CYS A CA 1
ATOM 728 C C . CYS A 1 91 ? 10.523 4.380 -22.836 1.00 86.88 91 CYS A C 1
ATOM 730 O O . CYS A 1 91 ? 11.208 4.437 -21.812 1.00 86.88 91 CYS A O 1
ATOM 732 N N . GLU A 1 92 ? 11.060 4.259 -24.051 1.00 87.62 92 GLU A N 1
ATOM 733 C CA . GLU A 1 92 ? 12.500 4.091 -24.279 1.00 87.62 92 GLU A CA 1
ATOM 734 C C . GLU A 1 92 ? 13.315 5.293 -23.774 1.00 87.62 92 GLU A C 1
ATOM 736 O O . GLU A 1 92 ? 14.412 5.119 -23.252 1.00 87.62 92 GLU A O 1
ATOM 741 N N . LYS A 1 93 ? 12.759 6.512 -23.831 1.00 88.31 93 LYS A N 1
ATOM 742 C CA . LYS A 1 93 ? 13.427 7.728 -23.330 1.00 88.31 93 LYS A CA 1
ATOM 743 C C . LYS A 1 93 ? 13.746 7.662 -21.830 1.00 88.31 93 LYS A C 1
ATOM 745 O O . LYS A 1 93 ? 14.653 8.350 -21.377 1.00 88.31 93 LYS A O 1
ATOM 750 N N . LYS A 1 94 ? 13.008 6.844 -21.071 1.00 89.19 94 LYS A N 1
ATOM 751 C CA . LYS A 1 94 ? 13.158 6.679 -19.618 1.00 89.19 94 LYS A CA 1
ATOM 752 C C . LYS A 1 94 ? 14.088 5.531 -19.229 1.00 89.19 94 LYS A C 1
ATOM 754 O O . LYS A 1 94 ? 14.137 5.147 -18.070 1.00 89.19 94 LYS A O 1
ATOM 759 N N . ILE A 1 95 ? 14.842 4.970 -20.174 1.00 90.00 95 ILE A N 1
ATOM 760 C CA . ILE A 1 95 ? 15.707 3.812 -19.917 1.00 90.00 95 ILE A CA 1
ATOM 761 C C . ILE A 1 95 ? 16.738 4.041 -18.803 1.00 90.00 95 ILE A C 1
ATOM 763 O O . ILE A 1 95 ? 17.065 3.108 -18.077 1.00 90.00 95 ILE A O 1
ATOM 767 N N . ASN A 1 96 ? 17.209 5.278 -18.624 1.00 89.00 96 ASN A N 1
ATOM 768 C CA . ASN A 1 96 ? 18.165 5.621 -17.568 1.00 89.00 96 ASN A CA 1
ATOM 769 C C . ASN A 1 96 ? 17.559 5.456 -16.163 1.00 89.00 96 ASN A C 1
ATOM 771 O O . ASN A 1 96 ? 18.273 5.187 -15.207 1.00 89.00 96 ASN A O 1
ATOM 775 N N . GLU A 1 97 ? 16.234 5.558 -16.022 1.00 88.88 97 GLU A N 1
ATOM 776 C CA . GLU A 1 97 ? 15.557 5.348 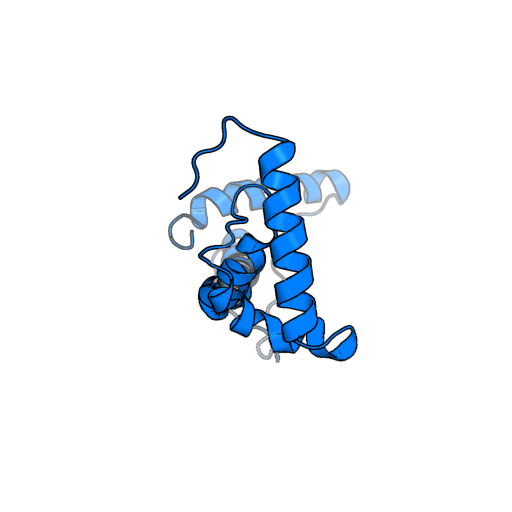-14.737 1.00 88.88 97 GLU A CA 1
ATOM 777 C C . GLU A 1 97 ? 15.604 3.870 -14.291 1.00 88.88 97 GLU A C 1
ATOM 779 O O . GLU A 1 97 ? 15.448 3.587 -13.104 1.00 88.88 97 GLU A O 1
ATOM 784 N N . LEU A 1 98 ? 15.910 2.924 -15.197 1.00 89.44 98 LEU A N 1
ATOM 785 C CA . LEU A 1 98 ? 16.092 1.503 -14.862 1.00 89.44 98 LEU A CA 1
ATOM 786 C C . LEU A 1 98 ? 17.362 1.212 -14.065 1.00 89.44 98 LEU A C 1
ATOM 788 O O . LEU A 1 98 ? 17.469 0.125 -13.505 1.00 89.44 98 LEU A O 1
ATOM 792 N N . GLU A 1 99 ? 18.321 2.139 -13.989 1.00 90.38 99 GLU A N 1
ATOM 793 C CA . GLU A 1 99 ? 19.532 1.946 -13.176 1.00 90.38 99 GLU A CA 1
ATOM 794 C C . GLU A 1 99 ? 19.179 1.615 -11.719 1.00 90.38 99 GLU A C 1
ATOM 796 O O . GLU A 1 99 ? 19.802 0.752 -11.102 1.00 90.38 99 GLU A O 1
ATOM 801 N N . LYS A 1 100 ? 18.093 2.212 -11.210 1.00 89.31 100 LYS A N 1
ATOM 802 C CA . LYS A 1 100 ? 17.544 1.955 -9.872 1.00 89.31 100 LYS A CA 1
ATOM 803 C C . LYS A 1 100 ? 17.034 0.524 -9.685 1.00 89.31 100 LYS A C 1
ATOM 805 O O . LYS A 1 100 ? 16.964 0.045 -8.558 1.00 89.31 100 LYS A O 1
ATOM 810 N N . LEU A 1 101 ? 16.686 -0.161 -10.775 1.00 90.00 101 LEU A N 1
ATOM 811 C CA . LEU A 1 101 ? 16.240 -1.553 -10.761 1.00 90.00 101 LEU A CA 1
ATOM 812 C C . LEU A 1 101 ? 17.393 -2.551 -10.884 1.00 90.00 101 LEU A C 1
ATOM 814 O O . LEU A 1 101 ? 17.183 -3.733 -10.633 1.00 90.00 101 LEU A O 1
ATOM 818 N N . GLY A 1 102 ? 18.600 -2.099 -11.236 1.00 88.94 102 GLY A N 1
ATOM 819 C CA . GLY A 1 102 ? 19.772 -2.961 -11.412 1.00 88.94 102 GLY A CA 1
ATOM 820 C C . GLY A 1 102 ? 19.990 -3.958 -10.266 1.00 88.94 102 GLY A C 1
ATOM 821 O O . GLY A 1 102 ? 20.092 -5.150 -10.548 1.00 88.94 102 GLY A O 1
ATOM 822 N N . PRO A 1 103 ? 19.969 -3.529 -8.987 1.00 91.81 103 PRO A N 1
ATOM 823 C CA . PRO A 1 103 ? 20.144 -4.435 -7.849 1.00 91.81 103 PRO A CA 1
ATOM 824 C C . PRO A 1 103 ? 19.070 -5.525 -7.720 1.00 91.81 103 PRO A C 1
ATOM 826 O O . PRO A 1 103 ? 19.319 -6.541 -7.084 1.00 91.81 103 PRO A O 1
ATOM 829 N N . TYR A 1 104 ? 17.880 -5.327 -8.297 1.00 91.25 104 TYR A N 1
ATOM 830 C CA . TYR A 1 104 ? 16.757 -6.265 -8.196 1.00 91.25 104 TYR A CA 1
ATOM 831 C C . TYR A 1 104 ? 16.785 -7.373 -9.248 1.00 91.25 104 TYR A C 1
ATOM 833 O O . TYR A 1 104 ? 16.110 -8.377 -9.062 1.00 91.25 104 TYR A O 1
ATOM 841 N N . PHE A 1 105 ? 17.528 -7.177 -10.338 1.00 91.19 105 PHE A N 1
ATOM 842 C CA . PHE A 1 105 ? 17.658 -8.145 -11.434 1.00 91.19 105 PHE A CA 1
ATOM 843 C C . PHE A 1 105 ? 19.079 -8.703 -11.564 1.00 91.19 105 PHE A C 1
ATOM 845 O O . PHE A 1 105 ? 19.364 -9.453 -12.494 1.00 91.19 105 PHE A O 1
ATOM 852 N N . GLN A 1 106 ? 19.990 -8.296 -10.675 1.00 92.50 106 GLN A N 1
ATOM 853 C CA . GLN A 1 106 ? 21.421 -8.586 -10.787 1.00 92.50 106 GLN A CA 1
ATOM 854 C C . GLN A 1 106 ? 21.747 -10.084 -10.734 1.00 92.50 106 GLN A C 1
ATOM 856 O O . GLN A 1 106 ? 22.753 -10.499 -11.309 1.00 92.50 106 GLN A O 1
ATOM 861 N N . ASP A 1 107 ? 20.914 -10.874 -10.052 1.00 94.94 107 ASP A N 1
ATOM 862 C CA . ASP A 1 107 ? 21.113 -12.314 -9.891 1.00 94.94 107 ASP A CA 1
ATOM 863 C C . ASP A 1 107 ? 20.732 -13.069 -11.174 1.00 94.94 107 ASP A C 1
ATOM 865 O O . ASP A 1 107 ? 21.311 -14.111 -11.486 1.00 94.94 107 ASP A O 1
ATOM 869 N N . GLU A 1 108 ? 19.790 -12.532 -11.953 1.00 93.38 108 GLU A N 1
ATOM 870 C CA . GLU A 1 108 ? 19.332 -13.109 -13.213 1.00 93.38 108 GLU A CA 1
ATOM 871 C C . GLU A 1 108 ? 20.094 -12.566 -14.425 1.00 93.38 108 GLU A C 1
ATOM 873 O O . GLU A 1 108 ? 20.367 -13.314 -15.368 1.00 93.38 108 GLU A O 1
ATOM 878 N N . MET A 1 109 ? 20.410 -11.266 -14.445 1.00 93.38 109 MET A N 1
ATOM 879 C CA . MET A 1 109 ? 21.060 -10.625 -15.586 1.00 93.38 109 MET A CA 1
ATOM 880 C C . MET A 1 109 ? 21.735 -9.281 -15.265 1.00 93.38 109 MET A C 1
ATOM 882 O O . MET A 1 109 ? 21.289 -8.520 -14.409 1.00 93.38 109 MET A O 1
ATOM 886 N N . PRO A 1 110 ? 22.800 -8.916 -16.005 1.00 94.12 110 PRO A N 1
ATOM 887 C CA . PRO A 1 110 ? 23.435 -7.617 -15.835 1.00 94.12 110 PRO A CA 1
ATOM 888 C C . PRO A 1 110 ? 22.506 -6.479 -16.275 1.00 94.12 110 PRO A C 1
ATOM 890 O O . PRO A 1 110 ? 21.692 -6.632 -17.187 1.00 94.12 110 PRO A O 1
ATOM 893 N N . LEU A 1 111 ? 22.708 -5.287 -15.705 1.00 91.94 111 LEU A N 1
ATOM 894 C CA . LEU A 1 111 ? 21.926 -4.086 -16.025 1.00 91.94 111 LEU A CA 1
ATOM 895 C C . LEU A 1 111 ? 21.870 -3.779 -17.534 1.00 91.94 111 LEU A C 1
ATOM 897 O O . LEU A 1 111 ? 20.841 -3.338 -18.039 1.00 91.94 111 LEU A O 1
ATOM 901 N N . SER A 1 112 ? 22.946 -4.053 -18.274 1.00 93.12 112 SER A N 1
ATOM 902 C CA . SER A 1 112 ? 22.986 -3.876 -19.730 1.00 93.12 112 SER A CA 1
ATOM 903 C C . SER A 1 112 ? 21.989 -4.776 -20.470 1.00 93.12 112 SER A C 1
ATOM 905 O O . SER A 1 112 ? 21.377 -4.337 -21.444 1.00 93.12 112 SER A O 1
ATOM 907 N N . ALA A 1 113 ? 21.790 -6.010 -19.999 1.00 93.81 113 ALA A N 1
ATOM 908 C CA . ALA A 1 113 ? 20.796 -6.927 -20.545 1.00 93.81 113 ALA A CA 1
ATOM 909 C C . ALA A 1 113 ? 19.375 -6.474 -20.184 1.00 93.81 113 ALA A C 1
ATOM 911 O O . ALA A 1 113 ? 18.521 -6.436 -21.066 1.00 93.81 113 ALA A O 1
ATOM 912 N N . VAL A 1 114 ? 19.144 -6.014 -18.948 1.00 92.31 114 VAL A N 1
ATOM 913 C CA . VAL A 1 114 ? 17.854 -5.426 -18.529 1.00 92.31 114 VAL A CA 1
ATOM 914 C C . VAL A 1 114 ? 17.475 -4.243 -19.424 1.00 92.31 114 VAL A C 1
ATOM 916 O O . VAL A 1 114 ? 16.350 -4.152 -19.912 1.00 92.31 114 VAL A O 1
ATOM 919 N N . GLN A 1 115 ? 18.425 -3.345 -19.692 1.00 93.06 115 GLN A N 1
ATOM 920 C CA . GLN A 1 115 ? 18.222 -2.205 -20.585 1.00 93.06 115 GLN A CA 1
ATOM 921 C C . GLN A 1 115 ? 17.914 -2.647 -22.026 1.00 93.06 115 GLN A C 1
ATOM 923 O O . GLN A 1 115 ? 17.051 -2.057 -22.679 1.00 93.06 115 GLN A O 1
ATOM 928 N N . ALA A 1 116 ? 18.586 -3.684 -22.532 1.00 93.56 116 ALA A N 1
ATOM 929 C CA . ALA A 1 116 ? 18.317 -4.227 -23.863 1.00 93.56 116 ALA A CA 1
ATOM 930 C C . ALA A 1 116 ? 16.912 -4.851 -23.962 1.00 93.56 116 ALA A C 1
ATOM 932 O O . ALA A 1 116 ? 16.160 -4.511 -24.878 1.00 93.56 116 ALA A O 1
ATOM 933 N N . GLU A 1 117 ? 16.523 -5.685 -22.995 1.00 93.50 117 GLU A N 1
ATOM 934 C CA . GLU A 1 117 ? 15.183 -6.285 -22.912 1.00 93.50 117 GLU A CA 1
ATOM 935 C C . GLU A 1 117 ? 14.095 -5.216 -22.795 1.00 93.50 117 GLU A C 1
ATOM 937 O O . GLU A 1 117 ? 13.067 -5.272 -23.471 1.00 93.50 117 GLU A O 1
ATOM 942 N N . TYR A 1 118 ? 14.339 -4.166 -22.011 1.00 93.56 118 TYR A N 1
ATOM 943 C CA . TYR A 1 118 ? 13.397 -3.062 -21.891 1.00 93.56 118 TYR A CA 1
ATOM 944 C C . TYR A 1 118 ? 13.198 -2.288 -23.203 1.00 93.56 118 TYR A C 1
ATOM 946 O O . TYR A 1 118 ? 12.080 -1.860 -23.501 1.00 93.56 118 TYR A O 1
ATOM 954 N N . LYS A 1 119 ? 14.240 -2.124 -24.029 1.00 93.38 119 LYS A N 1
ATOM 955 C CA . LYS A 1 119 ? 14.087 -1.531 -25.372 1.00 93.38 119 LYS A CA 1
ATOM 956 C C . LYS A 1 119 ? 13.195 -2.392 -26.258 1.00 93.38 119 LYS A C 1
ATOM 958 O O . LYS A 1 119 ? 12.289 -1.869 -26.909 1.00 93.38 119 LYS A O 1
ATOM 963 N N . LEU A 1 120 ? 13.411 -3.709 -26.247 1.00 93.75 120 LEU A N 1
ATOM 964 C CA . LEU A 1 120 ? 12.566 -4.660 -26.975 1.00 93.75 120 LEU A CA 1
ATOM 965 C C . LEU A 1 120 ? 11.117 -4.597 -26.484 1.00 93.75 120 LEU A C 1
ATOM 967 O O . LEU A 1 120 ? 10.184 -4.570 -27.289 1.00 93.75 120 LEU A O 1
ATOM 971 N N . TRP A 1 121 ? 10.926 -4.497 -25.170 1.00 93.00 121 TRP A N 1
ATOM 972 C CA . TRP A 1 121 ? 9.619 -4.314 -24.555 1.00 93.00 121 TRP A CA 1
ATOM 973 C C . TRP A 1 121 ? 8.932 -3.024 -25.014 1.00 93.00 121 TRP A C 1
ATOM 975 O O . TRP A 1 121 ? 7.791 -3.073 -25.473 1.00 93.00 121 TRP A O 1
ATOM 985 N N . CYS A 1 122 ? 9.627 -1.884 -24.986 1.00 91.25 122 CYS A N 1
ATOM 986 C CA . CYS A 1 122 ? 9.104 -0.605 -25.474 1.00 91.25 122 CYS A CA 1
ATOM 987 C C . CYS A 1 122 ? 8.677 -0.677 -26.949 1.00 91.25 122 CYS A C 1
ATOM 989 O O . CYS A 1 122 ? 7.605 -0.180 -27.315 1.00 91.25 122 CYS A O 1
ATOM 991 N N . ALA A 1 123 ? 9.486 -1.326 -27.791 1.00 90.88 123 ALA A N 1
ATOM 992 C CA . ALA A 1 123 ? 9.174 -1.528 -29.201 1.00 90.88 123 ALA A CA 1
ATOM 993 C C . ALA A 1 123 ? 7.924 -2.406 -29.385 1.00 90.88 123 ALA A C 1
ATOM 995 O O . ALA A 1 123 ? 7.037 -2.066 -30.170 1.00 90.88 123 ALA A O 1
ATOM 996 N N . LYS A 1 124 ? 7.811 -3.494 -28.613 1.00 90.75 124 LYS A N 1
ATOM 997 C CA . LYS A 1 124 ? 6.658 -4.403 -28.641 1.00 90.75 124 LYS A CA 1
ATOM 998 C C . LYS A 1 124 ? 5.373 -3.736 -28.154 1.00 90.75 124 LYS A C 1
ATOM 1000 O O . LYS A 1 124 ? 4.329 -3.901 -28.770 1.00 90.75 124 LYS A O 1
ATOM 1005 N N . ILE A 1 125 ? 5.419 -2.963 -27.073 1.00 88.69 125 ILE A N 1
ATOM 1006 C CA . ILE A 1 125 ? 4.232 -2.245 -26.587 1.00 88.69 125 ILE A CA 1
ATOM 1007 C C . ILE A 1 125 ? 3.764 -1.199 -27.602 1.00 88.69 125 ILE A C 1
ATOM 1009 O O . ILE A 1 125 ? 2.563 -1.055 -27.822 1.00 88.69 125 ILE A O 1
ATOM 1013 N N . SER A 1 126 ? 4.699 -0.531 -28.281 1.00 81.88 126 SER A N 1
ATOM 1014 C CA . SER A 1 126 ? 4.377 0.442 -29.332 1.00 81.88 126 SER A CA 1
ATOM 1015 C C . SER A 1 126 ? 3.683 -0.180 -30.550 1.00 81.88 126 SER A C 1
ATOM 1017 O O . SER A 1 126 ? 2.979 0.529 -31.265 1.00 81.88 126 SER A O 1
ATOM 1019 N N . SER A 1 127 ? 3.875 -1.479 -30.813 1.00 80.94 127 SER A N 1
ATOM 1020 C CA . SER A 1 127 ? 3.189 -2.174 -31.910 1.00 80.94 127 SER A CA 1
ATOM 1021 C C . SER A 1 127 ? 1.808 -2.708 -31.524 1.00 80.94 127 SER A C 1
ATOM 1023 O O . SER A 1 127 ? 0.960 -2.861 -32.400 1.00 80.94 127 SER A O 1
ATOM 1025 N N . ILE A 1 128 ? 1.569 -2.967 -30.233 1.00 81.19 128 ILE A N 1
ATOM 1026 C CA . ILE A 1 128 ? 0.287 -3.467 -29.710 1.00 81.19 128 ILE A CA 1
ATOM 1027 C C . ILE A 1 128 ? -0.749 -2.339 -29.593 1.00 81.19 128 ILE A C 1
ATOM 1029 O O . ILE A 1 128 ? -1.926 -2.577 -29.852 1.00 81.19 128 ILE A O 1
ATOM 1033 N N . ASP A 1 129 ? -0.326 -1.119 -29.248 1.00 68.69 129 ASP A N 1
ATOM 1034 C CA . ASP A 1 129 ? -1.202 0.059 -29.201 1.00 68.69 129 ASP A CA 1
ATOM 1035 C C . ASP A 1 129 ? -0.560 1.270 -29.909 1.00 68.69 129 ASP A C 1
ATOM 1037 O O . ASP A 1 129 ? 0.137 2.076 -29.281 1.00 68.69 129 ASP A O 1
ATOM 1041 N N . PRO A 1 130 ? -0.803 1.428 -31.225 1.00 64.62 130 PRO A N 1
ATOM 1042 C CA . PRO A 1 130 ? -0.258 2.530 -32.018 1.00 64.62 130 PRO A CA 1
ATOM 1043 C C . PRO A 1 130 ? -0.854 3.899 -31.660 1.00 64.62 130 PRO A C 1
ATOM 1045 O O . PRO A 1 130 ? -0.290 4.925 -32.036 1.00 64.62 130 PRO A O 1
ATOM 1048 N N . SER A 1 131 ? -2.007 3.924 -30.978 1.00 64.31 131 SER A N 1
ATOM 1049 C CA . SER A 1 131 ? -2.736 5.150 -30.626 1.00 64.31 131 SER A CA 1
ATOM 1050 C C . SER A 1 131 ? -2.211 5.822 -29.353 1.00 64.31 131 SER A C 1
ATOM 1052 O O . SER A 1 131 ? -2.605 6.941 -29.019 1.00 64.31 131 SER A O 1
ATOM 1054 N N . ARG A 1 132 ? -1.292 5.154 -28.647 1.00 62.47 132 ARG A N 1
ATOM 1055 C CA . ARG A 1 132 ? -0.760 5.589 -27.361 1.00 62.47 132 ARG A CA 1
ATOM 1056 C C . ARG A 1 132 ? 0.140 6.832 -27.489 1.00 62.47 132 ARG A C 1
ATOM 1058 O O . ARG A 1 132 ? 1.075 6.833 -28.297 1.00 62.47 132 ARG A O 1
ATOM 1065 N N . PRO A 1 133 ? -0.061 7.876 -26.659 1.00 54.75 133 PRO A N 1
ATOM 1066 C CA . PRO A 1 133 ? 0.824 9.032 -26.640 1.00 54.75 133 PRO A CA 1
ATOM 1067 C C . PRO A 1 133 ? 2.233 8.631 -26.192 1.00 54.75 133 PRO A C 1
ATOM 1069 O O . PRO A 1 133 ? 2.430 8.038 -25.130 1.00 54.75 133 PRO A O 1
ATOM 1072 N N . LYS A 1 134 ? 3.227 8.980 -27.009 1.00 53.22 134 LYS A N 1
ATOM 1073 C CA . LYS A 1 134 ? 4.647 8.829 -26.681 1.00 53.22 134 LYS A CA 1
ATOM 1074 C C . LYS A 1 134 ? 5.078 10.030 -25.839 1.00 53.22 134 LYS A C 1
ATOM 1076 O O . LYS A 1 134 ? 5.513 11.033 -26.399 1.00 53.22 134 LYS A O 1
ATOM 1081 N N . PHE A 1 135 ? 4.901 9.944 -24.523 1.00 48.69 135 PHE A N 1
ATOM 1082 C CA . PHE A 1 135 ? 5.446 10.927 -23.581 1.00 48.69 135 PHE A CA 1
ATOM 1083 C C . PHE A 1 135 ? 6.987 10.854 -23.602 1.00 48.69 135 PHE A C 1
ATOM 1085 O O . PHE A 1 135 ? 7.532 9.781 -23.265 1.00 48.69 135 PHE A O 1
#

Radius of gyration: 25.42 Å; chains: 1; bounding box: 49×29×70 Å